Protein AF-A0A959UNC7-F1 (afdb_monomer_lite)

pLDDT: mean 89.74, std 6.05, range [60.59, 97.81]

Foldseek 3Di:
DDPVVVVVVLVVCCVPPVPVSVVVVVVVVVVVVVLCCCCVPPVCNVDDDDDDLCVLQVNDDFDQDDDDPDPPADDPVRLSSLQSNLLPPPRAEEEAEEPNVCSSVVRNVVSHNYYYYDYDQLVRCVVVVHDVVRSVVD

Radius of gyration: 22.29 Å; chains: 1; bounding box: 36×39×62 Å

Secondary structure (DSSP, 8-state):
--HHHHHHHHHHHHHH-HHHHHHHHHHHHHHHHHHHHHHHHH--TT-S----TGGGTTT-----------TTS--HHHHHHHHHHHTSTT--EEEEES--TTHHHHHHGGGSSEEEEE---HHHHHHTT--HHHHHH-

Structure (mmCIF, N/CA/C/O backbone):
data_AF-A0A959UNC7-F1
#
_entry.id   AF-A0A959UNC7-F1
#
loop_
_atom_site.group_PDB
_atom_site.id
_atom_site.type_symbol
_atom_site.label_atom_id
_atom_site.label_alt_id
_atom_site.label_comp_id
_atom_site.label_asym_id
_atom_site.label_entity_id
_atom_site.label_seq_id
_atom_site.pdbx_PDB_ins_code
_atom_site.Cartn_x
_atom_site.Cartn_y
_atom_site.Cartn_z
_atom_site.occupancy
_atom_site.B_iso_or_equiv
_atom_site.auth_seq_id
_atom_site.auth_comp_id
_atom_site.auth_asym_id
_atom_site.auth_atom_id
_atom_site.pdbx_PDB_model_num
ATOM 1 N N . MET A 1 1 ? -0.016 -7.126 -35.712 1.00 60.59 1 MET A N 1
ATOM 2 C CA . MET A 1 1 ? 0.604 -5.955 -36.385 1.00 60.59 1 MET A CA 1
ATOM 3 C C . MET A 1 1 ? 1.581 -6.445 -37.446 1.00 60.59 1 MET A C 1
ATOM 5 O O . MET A 1 1 ? 2.277 -7.418 -37.190 1.00 60.59 1 MET A O 1
ATOM 9 N N . SER A 1 2 ? 1.646 -5.810 -38.620 1.00 89.44 2 SER A N 1
ATOM 10 C CA . SER A 1 2 ? 2.656 -6.151 -39.637 1.00 89.44 2 SER A CA 1
ATOM 11 C C . SER A 1 2 ? 4.057 -5.761 -39.149 1.00 89.44 2 SER A C 1
ATOM 13 O O . SER A 1 2 ? 4.249 -4.630 -38.697 1.00 89.44 2 SER A O 1
ATOM 15 N N . ARG A 1 3 ? 5.036 -6.673 -39.269 1.00 88.06 3 ARG A N 1
ATOM 16 C CA . ARG A 1 3 ? 6.454 -6.432 -38.926 1.00 88.06 3 ARG A CA 1
ATOM 17 C C . ARG A 1 3 ? 7.019 -5.186 -39.618 1.00 88.06 3 ARG A C 1
ATOM 19 O O . ARG A 1 3 ? 7.799 -4.454 -39.020 1.00 88.06 3 ARG A O 1
ATOM 26 N N . VAL A 1 4 ? 6.555 -4.904 -40.836 1.00 90.44 4 VAL A N 1
ATOM 27 C CA . VAL A 1 4 ? 6.941 -3.717 -41.613 1.00 90.44 4 VAL A CA 1
ATOM 28 C C . VAL A 1 4 ? 6.456 -2.431 -40.941 1.00 90.44 4 VAL A C 1
ATOM 30 O O . VAL A 1 4 ? 7.214 -1.473 -40.824 1.00 90.44 4 VAL A O 1
ATOM 33 N N . ARG A 1 5 ? 5.215 -2.409 -40.439 1.00 90.81 5 ARG A N 1
ATOM 34 C CA . ARG A 1 5 ? 4.665 -1.232 -39.748 1.00 90.81 5 ARG A CA 1
ATOM 35 C C . ARG A 1 5 ? 5.410 -0.960 -38.439 1.00 90.81 5 ARG A C 1
ATOM 37 O O . ARG A 1 5 ? 5.790 0.177 -38.198 1.00 90.81 5 ARG A O 1
ATOM 44 N N . ALA A 1 6 ? 5.701 -2.003 -37.661 1.00 87.50 6 ALA A N 1
ATOM 45 C CA . ALA A 1 6 ? 6.480 -1.873 -36.429 1.00 87.50 6 ALA A CA 1
ATOM 46 C C . ALA A 1 6 ? 7.897 -1.324 -36.685 1.00 87.50 6 ALA A C 1
ATOM 48 O O . ALA A 1 6 ? 8.354 -0.451 -35.952 1.00 87.50 6 ALA A O 1
ATOM 49 N N . ALA A 1 7 ? 8.569 -1.779 -37.748 1.00 89.56 7 ALA A N 1
ATOM 50 C CA . ALA A 1 7 ? 9.884 -1.266 -38.133 1.00 89.56 7 ALA A CA 1
ATOM 51 C C . ALA A 1 7 ? 9.838 0.220 -38.533 1.00 89.56 7 ALA A C 1
ATOM 53 O O . ALA A 1 7 ? 10.691 1.000 -38.110 1.00 89.56 7 ALA A O 1
ATOM 54 N N . ILE A 1 8 ? 8.817 0.629 -39.297 1.00 91.81 8 ILE A N 1
ATOM 55 C CA . ILE A 1 8 ? 8.597 2.037 -39.666 1.00 91.81 8 ILE A CA 1
ATOM 56 C C . ILE A 1 8 ? 8.350 2.895 -38.419 1.00 91.81 8 ILE A C 1
ATOM 58 O O . ILE A 1 8 ? 8.929 3.975 -38.292 1.00 91.81 8 ILE A O 1
ATOM 62 N N . ASP A 1 9 ? 7.519 2.428 -37.489 1.00 89.06 9 ASP A N 1
ATOM 63 C CA . ASP A 1 9 ? 7.205 3.162 -36.260 1.00 89.06 9 ASP A CA 1
ATOM 64 C C . ASP A 1 9 ? 8.430 3.284 -35.338 1.00 89.06 9 ASP A C 1
ATOM 66 O O . ASP A 1 9 ? 8.677 4.356 -34.783 1.00 89.06 9 ASP A O 1
ATOM 70 N N . LEU A 1 10 ? 9.260 2.239 -35.247 1.00 88.12 10 LEU A N 1
ATOM 71 C CA . LEU A 1 10 ? 10.523 2.266 -34.504 1.00 88.12 10 LEU A CA 1
ATOM 72 C C . LEU A 1 10 ? 11.526 3.255 -35.118 1.00 88.12 10 LEU A C 1
ATOM 74 O O . LEU A 1 10 ? 12.128 4.049 -34.396 1.00 88.12 10 LEU A O 1
ATOM 78 N N . ALA A 1 11 ? 11.667 3.259 -36.449 1.00 89.81 11 ALA A N 1
ATOM 79 C CA . ALA A 1 11 ? 12.528 4.205 -37.159 1.00 89.81 11 ALA A CA 1
ATOM 80 C C . ALA A 1 11 ? 12.062 5.655 -36.950 1.00 89.81 11 ALA A C 1
ATOM 82 O O . ALA A 1 11 ? 12.866 6.542 -36.660 1.00 89.81 11 ALA A O 1
ATOM 83 N N . ARG A 1 12 ? 10.745 5.898 -37.011 1.00 91.06 12 ARG A N 1
ATOM 84 C CA . ARG A 1 12 ? 10.147 7.207 -36.702 1.00 91.06 12 ARG A CA 1
ATOM 85 C C . ARG A 1 12 ? 10.411 7.631 -35.260 1.00 91.06 12 ARG A C 1
ATOM 87 O O . ARG A 1 12 ? 10.707 8.803 -35.027 1.00 91.06 12 ARG A O 1
ATOM 94 N N . LEU A 1 13 ? 10.318 6.708 -34.302 1.00 88.75 13 LEU A N 1
ATOM 95 C CA . LEU A 1 13 ? 10.605 6.981 -32.894 1.00 88.75 13 LEU A CA 1
ATOM 96 C C . LEU A 1 13 ? 12.085 7.319 -32.675 1.00 88.75 13 LEU A C 1
ATOM 98 O O . LEU A 1 13 ? 12.385 8.270 -31.958 1.00 88.75 13 LEU A O 1
ATOM 102 N N . GLY A 1 14 ? 12.993 6.594 -33.331 1.00 90.00 14 GLY A N 1
ATOM 103 C CA . GLY A 1 14 ? 14.431 6.863 -33.285 1.00 90.00 14 GLY A CA 1
ATOM 104 C C . GLY A 1 14 ? 14.796 8.238 -33.840 1.00 90.00 14 GLY A C 1
ATOM 105 O O . GLY A 1 14 ? 15.573 8.954 -33.217 1.00 90.00 14 GLY A O 1
ATOM 106 N N . LEU A 1 15 ? 14.177 8.644 -34.954 1.00 92.75 15 LEU A N 1
ATOM 107 C CA . LEU A 1 15 ? 14.400 9.960 -35.563 1.00 92.75 15 LEU A CA 1
ATOM 108 C C . LEU A 1 15 ? 13.796 11.109 -34.742 1.00 92.75 15 LEU A C 1
ATOM 110 O O . LEU A 1 15 ? 14.398 12.173 -34.638 1.00 92.75 15 LEU A O 1
ATOM 114 N N . ARG A 1 16 ? 12.604 10.921 -34.159 1.00 92.81 16 ARG A N 1
ATOM 115 C CA . ARG A 1 16 ? 11.908 11.979 -33.400 1.00 92.81 16 ARG A CA 1
ATOM 116 C C . ARG A 1 16 ? 12.358 12.096 -31.949 1.00 92.81 16 ARG A C 1
ATOM 118 O O . ARG A 1 16 ? 12.214 13.155 -31.344 1.00 92.81 16 ARG A O 1
ATOM 125 N N . SER A 1 17 ? 12.788 11.002 -31.330 1.00 92.00 17 SER A N 1
ATOM 126 C CA . SER A 1 17 ? 13.071 10.941 -29.892 1.00 92.00 17 SER A CA 1
ATOM 127 C C . SER A 1 17 ? 14.096 9.843 -29.572 1.00 92.00 17 SER A C 1
ATOM 129 O O . SER A 1 17 ? 13.764 8.874 -28.879 1.00 92.00 17 SER A O 1
ATOM 131 N N . PRO A 1 18 ? 15.359 9.994 -30.014 1.00 89.62 18 PRO A N 1
ATOM 132 C CA . PRO A 1 18 ? 16.392 8.966 -29.860 1.00 89.62 18 PRO A CA 1
ATOM 133 C C . PRO A 1 18 ? 16.631 8.577 -28.395 1.00 89.62 18 PRO A C 1
ATOM 135 O O . PRO A 1 18 ? 16.788 7.398 -28.093 1.00 89.62 18 PRO A O 1
ATOM 138 N N . GLY A 1 19 ? 16.550 9.528 -27.457 1.00 90.50 19 GLY A N 1
ATOM 139 C CA . GLY A 1 19 ? 16.682 9.240 -26.023 1.00 90.50 19 GLY A CA 1
ATOM 140 C C . GLY A 1 19 ? 15.585 8.320 -25.468 1.00 90.50 19 GLY A C 1
ATOM 141 O O . GLY A 1 19 ? 15.864 7.483 -24.613 1.00 90.50 19 GLY A O 1
ATOM 142 N N . ARG A 1 20 ? 14.346 8.411 -25.978 1.0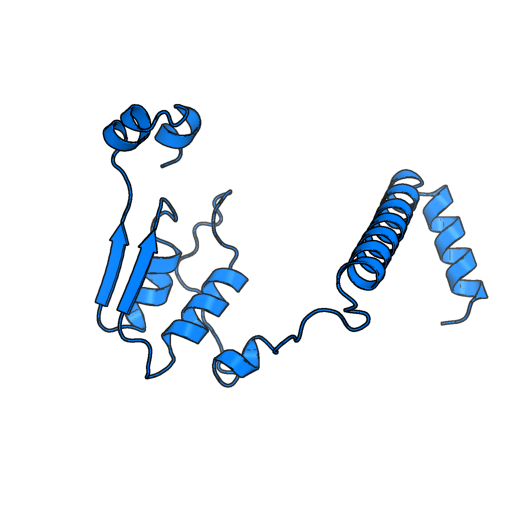0 88.50 20 ARG A N 1
ATOM 143 C CA . ARG A 1 20 ? 13.253 7.504 -25.573 1.00 88.50 20 ARG A CA 1
ATOM 144 C C . ARG A 1 20 ? 13.465 6.103 -26.131 1.00 88.50 20 ARG A C 1
ATOM 146 O O . ARG A 1 20 ? 13.228 5.135 -25.416 1.00 88.50 20 ARG A O 1
ATOM 153 N N . LEU A 1 21 ? 13.938 6.006 -27.376 1.00 89.69 21 LEU A N 1
ATOM 154 C CA . LEU A 1 21 ? 14.292 4.728 -27.989 1.00 89.69 21 LEU A CA 1
ATOM 155 C C . LEU A 1 21 ? 15.429 4.051 -27.214 1.00 89.69 21 LEU A C 1
ATOM 157 O O . LEU A 1 21 ? 15.281 2.902 -26.812 1.00 89.69 21 LEU A O 1
ATOM 161 N N . LEU A 1 22 ? 16.519 4.773 -26.938 1.00 91.25 22 LEU A N 1
ATOM 162 C CA . LEU A 1 22 ? 17.653 4.260 -26.165 1.00 91.25 22 LEU A CA 1
ATOM 163 C C . LEU A 1 22 ? 17.238 3.829 -24.757 1.00 91.25 22 LEU A C 1
ATOM 165 O O . LEU A 1 22 ? 17.590 2.733 -24.333 1.00 91.25 22 LEU A O 1
ATOM 169 N N . LYS A 1 23 ? 16.438 4.641 -24.054 1.00 89.50 23 LYS A N 1
ATOM 170 C CA . LYS A 1 23 ? 15.897 4.278 -22.737 1.00 89.50 23 LYS A CA 1
ATOM 171 C C . LYS A 1 23 ? 15.045 3.006 -22.808 1.00 89.50 23 LYS A C 1
ATOM 173 O O . LYS A 1 23 ? 15.183 2.136 -21.956 1.00 89.50 23 LYS A O 1
ATOM 178 N N . GLY A 1 24 ? 14.193 2.877 -23.826 1.00 88.31 24 GLY A N 1
ATOM 179 C CA . GLY A 1 24 ? 13.391 1.673 -24.051 1.00 88.31 24 GLY A CA 1
ATOM 180 C C . GLY A 1 24 ? 14.252 0.432 -24.297 1.00 88.31 24 GLY A C 1
ATOM 181 O O . GLY A 1 24 ? 14.047 -0.589 -23.649 1.00 88.31 24 GLY A O 1
ATOM 182 N N . LEU A 1 25 ? 15.258 0.539 -25.169 1.00 89.88 25 LEU A N 1
ATOM 183 C CA . LEU A 1 25 ? 16.207 -0.543 -25.447 1.00 89.88 25 LEU A CA 1
ATOM 184 C C . LEU A 1 25 ? 17.010 -0.937 -24.200 1.00 89.88 25 LEU A C 1
ATOM 186 O O . LEU A 1 25 ? 17.172 -2.124 -23.941 1.00 89.88 25 LEU A O 1
ATOM 190 N N . TYR A 1 26 ? 17.452 0.040 -23.406 1.00 92.06 26 TYR A N 1
ATOM 191 C CA . TYR A 1 26 ? 18.141 -0.194 -22.138 1.00 92.06 26 TYR A CA 1
ATOM 192 C C . TYR A 1 26 ? 17.256 -0.932 -21.126 1.00 92.06 26 TYR A C 1
ATOM 194 O O . TYR A 1 26 ? 17.709 -1.867 -20.469 1.00 92.06 26 TYR A O 1
ATOM 202 N N . HIS A 1 27 ? 15.982 -0.551 -20.997 1.00 90.50 27 HIS A N 1
ATOM 203 C CA . HIS A 1 27 ? 15.054 -1.275 -20.128 1.00 90.50 27 HIS A CA 1
ATOM 204 C C . HIS A 1 27 ? 14.854 -2.716 -20.598 1.00 90.50 27 HIS A C 1
ATOM 206 O O . HIS A 1 27 ? 14.888 -3.622 -19.771 1.00 90.50 27 HIS A O 1
ATOM 212 N N . LEU A 1 28 ? 14.709 -2.939 -21.908 1.00 90.69 28 LEU A N 1
ATOM 213 C CA . LEU A 1 28 ? 14.572 -4.285 -22.466 1.00 90.69 28 LEU A CA 1
ATOM 214 C C . LEU A 1 28 ? 15.817 -5.140 -22.199 1.00 90.69 28 LEU A C 1
ATOM 216 O O . LEU A 1 28 ? 15.685 -6.254 -21.700 1.00 90.69 28 LEU A O 1
ATOM 220 N N . SER A 1 29 ? 17.020 -4.619 -22.463 1.00 92.50 29 SER A N 1
ATOM 221 C CA . SER A 1 29 ? 18.261 -5.360 -22.203 1.00 92.50 29 SER A CA 1
ATOM 222 C C . SER A 1 29 ? 18.465 -5.641 -20.715 1.00 92.50 29 SER A C 1
ATOM 224 O O . SER A 1 29 ? 18.924 -6.723 -20.350 1.00 92.50 29 SER A O 1
ATOM 226 N N . THR A 1 30 ? 18.086 -4.700 -19.848 1.00 93.00 30 THR A N 1
ATOM 227 C CA . THR A 1 30 ? 18.138 -4.882 -18.394 1.00 93.00 30 THR A CA 1
ATOM 228 C C . THR A 1 30 ? 17.179 -5.986 -17.949 1.00 93.00 30 THR A C 1
ATOM 230 O O . THR A 1 30 ? 17.591 -6.871 -17.206 1.00 93.00 30 THR A O 1
ATOM 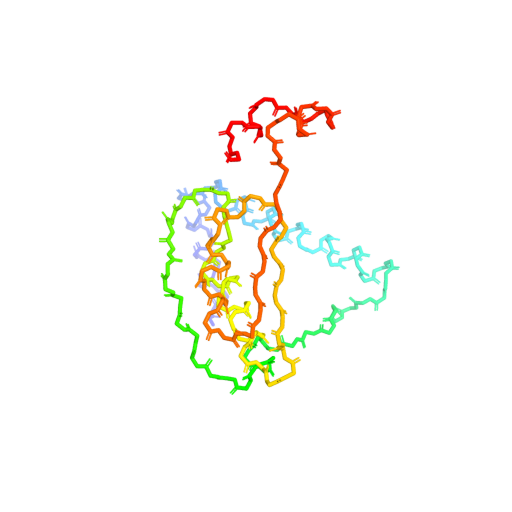233 N N . ILE A 1 31 ? 15.930 -5.985 -18.434 1.00 90.62 31 ILE A N 1
ATOM 234 C CA . ILE A 1 31 ? 14.934 -7.022 -18.115 1.00 90.62 31 ILE A CA 1
ATOM 235 C C . ILE A 1 31 ? 15.430 -8.401 -18.557 1.00 90.62 31 ILE A C 1
ATOM 237 O O . ILE A 1 31 ? 15.378 -9.338 -17.764 1.00 90.62 31 ILE A O 1
ATOM 241 N N . GLU A 1 32 ? 15.961 -8.523 -19.775 1.00 91.94 32 GLU A N 1
ATOM 242 C CA . GLU A 1 32 ? 16.540 -9.780 -20.266 1.00 91.94 32 GLU A CA 1
ATOM 243 C C . GLU A 1 32 ? 17.738 -10.234 -19.425 1.00 91.94 32 GLU A C 1
ATOM 245 O O . GLU A 1 32 ? 17.856 -11.414 -19.099 1.00 91.94 32 GLU A O 1
ATOM 250 N N . SER A 1 33 ? 18.598 -9.306 -19.001 1.00 92.94 33 SER A N 1
ATOM 251 C CA . SER A 1 33 ? 19.749 -9.632 -18.148 1.00 92.94 33 SER A CA 1
ATOM 252 C C . SER A 1 33 ? 19.305 -10.110 -16.763 1.00 92.94 33 SER A C 1
ATOM 254 O O . SER A 1 33 ? 19.811 -11.114 -16.262 1.00 92.94 33 SER A O 1
ATOM 256 N N . CYS A 1 34 ? 18.319 -9.438 -16.159 1.00 91.00 34 CYS A N 1
ATOM 257 C CA . CYS A 1 34 ? 17.711 -9.862 -14.899 1.00 91.00 34 CYS A CA 1
ATOM 258 C C . CYS A 1 34 ? 17.035 -11.227 -15.040 1.00 91.00 34 CYS A C 1
ATOM 260 O O . CYS A 1 34 ? 17.239 -12.092 -14.192 1.00 91.00 34 CYS A O 1
ATOM 262 N N . ARG A 1 35 ? 16.277 -11.447 -16.122 1.00 91.50 35 ARG A N 1
ATOM 263 C CA . ARG A 1 35 ? 15.660 -12.742 -16.428 1.00 91.50 35 ARG A CA 1
ATOM 264 C C . ARG A 1 35 ? 16.732 -13.820 -16.511 1.00 91.50 35 ARG A C 1
ATOM 266 O O . ARG A 1 35 ? 16.634 -14.812 -15.801 1.00 91.50 35 ARG A O 1
ATOM 273 N N . HIS A 1 36 ? 17.773 -13.615 -17.316 1.00 93.88 36 HIS A N 1
ATOM 274 C CA . HIS A 1 36 ? 18.870 -14.567 -17.454 1.00 93.88 36 HIS A CA 1
ATOM 275 C C . HIS A 1 36 ? 19.524 -14.885 -16.103 1.00 93.88 36 HIS A C 1
ATOM 277 O O . HIS A 1 36 ? 19.704 -16.054 -15.778 1.00 93.88 36 HIS A O 1
ATOM 283 N N . HIS A 1 37 ? 19.808 -13.871 -15.283 1.00 94.06 37 HIS A N 1
ATOM 284 C CA . HIS A 1 37 ? 20.340 -14.069 -13.935 1.00 94.06 37 HIS A CA 1
ATOM 285 C C . HIS A 1 37 ? 19.403 -14.927 -13.068 1.00 94.06 37 HIS A C 1
ATOM 287 O O . HIS A 1 37 ? 19.846 -15.897 -12.455 1.00 94.06 37 HIS A O 1
ATOM 293 N N . VAL A 1 38 ? 18.102 -14.621 -13.055 1.00 93.19 38 VAL A N 1
ATOM 294 C CA . VAL A 1 38 ? 17.116 -15.372 -12.266 1.00 93.19 38 VAL A CA 1
ATOM 295 C C . VAL A 1 38 ? 17.019 -16.830 -12.724 1.00 93.19 38 VAL A C 1
ATOM 297 O O . VAL A 1 38 ? 17.050 -17.741 -11.898 1.00 93.19 38 VAL A O 1
ATOM 300 N N . VAL A 1 39 ? 16.958 -17.073 -14.034 1.00 94.56 39 VAL A N 1
ATOM 301 C CA . VAL A 1 39 ? 16.885 -18.435 -14.581 1.00 94.56 39 VAL A CA 1
ATOM 302 C C . VAL A 1 39 ? 18.159 -19.220 -14.278 1.00 94.56 39 VAL A C 1
ATOM 304 O O . VAL A 1 39 ? 18.076 -20.347 -13.798 1.00 94.56 39 VAL A O 1
ATOM 307 N N . THR A 1 40 ? 19.329 -18.630 -14.514 1.00 95.69 40 THR A N 1
ATOM 308 C CA . THR A 1 40 ? 20.618 -19.312 -14.353 1.00 95.69 40 THR A CA 1
ATOM 309 C C . THR A 1 40 ? 20.932 -19.622 -12.890 1.00 95.69 40 THR A C 1
ATOM 311 O O . THR A 1 40 ? 21.436 -20.702 -12.595 1.00 95.69 40 THR A O 1
ATOM 314 N N . HIS A 1 41 ? 20.633 -18.706 -11.964 1.00 95.38 41 HIS A N 1
ATOM 315 C CA . HIS A 1 41 ? 21.003 -18.873 -10.554 1.00 95.38 41 HIS A CA 1
ATOM 316 C C . HIS A 1 41 ? 19.908 -19.500 -9.688 1.00 95.38 41 HIS A C 1
ATOM 318 O O . HIS A 1 41 ? 20.229 -20.127 -8.682 1.00 95.38 41 HIS A O 1
ATOM 324 N N . PHE A 1 42 ? 18.635 -19.351 -10.062 1.00 93.12 42 PHE A N 1
ATOM 325 C CA . PHE A 1 42 ? 17.504 -19.803 -9.245 1.00 93.12 42 PHE A CA 1
ATOM 326 C C . PHE A 1 42 ? 16.597 -20.811 -9.964 1.00 93.12 42 PHE A C 1
ATOM 328 O O . PHE A 1 42 ? 15.624 -21.272 -9.374 1.00 93.12 42 PHE A O 1
ATOM 335 N N . GLY A 1 43 ? 16.872 -21.154 -11.229 1.00 92.75 43 GLY A N 1
ATOM 336 C CA . GLY A 1 43 ? 16.086 -22.133 -11.993 1.00 92.75 43 GLY A CA 1
ATOM 337 C C . GLY A 1 43 ? 14.643 -21.700 -12.280 1.00 92.75 43 GLY A C 1
ATOM 338 O O . GLY A 1 43 ? 13.820 -22.516 -12.687 1.00 92.75 43 GLY A O 1
ATOM 339 N N . SER A 1 44 ? 14.310 -20.425 -12.065 1.00 90.44 44 SER A N 1
ATOM 340 C CA . SER A 1 44 ? 12.941 -19.905 -12.137 1.00 90.44 44 SER A CA 1
ATOM 341 C C . SER A 1 44 ? 12.668 -19.277 -13.511 1.00 90.44 44 SER A C 1
ATOM 343 O O . SER A 1 44 ? 12.662 -18.059 -13.675 1.00 90.44 44 SER A O 1
ATOM 345 N N . ALA A 1 45 ? 12.476 -20.124 -14.528 1.00 89.56 45 ALA A N 1
ATOM 346 C CA . ALA A 1 45 ? 12.215 -19.695 -15.912 1.00 89.56 45 ALA A CA 1
ATOM 347 C C . ALA A 1 45 ? 10.853 -19.009 -16.105 1.00 89.56 45 ALA A C 1
ATOM 349 O O . ALA A 1 45 ? 10.738 -18.074 -16.902 1.00 89.56 45 ALA A O 1
ATOM 350 N N . GLU A 1 46 ? 9.857 -19.450 -15.339 1.00 89.31 46 GLU A N 1
ATOM 351 C CA . GLU A 1 46 ? 8.484 -18.932 -15.368 1.00 89.31 46 GLU A CA 1
ATOM 352 C C . GLU A 1 46 ? 8.249 -17.820 -14.330 1.00 89.31 46 GLU A C 1
ATOM 354 O O . GLU A 1 46 ? 7.138 -17.317 -14.182 1.00 89.31 46 GLU A O 1
ATOM 359 N N . GLY A 1 47 ? 9.302 -17.407 -13.615 1.00 86.06 47 GLY A N 1
ATOM 360 C CA . GLY A 1 47 ? 9.213 -16.441 -12.526 1.00 86.06 47 GLY A CA 1
ATOM 361 C C . GLY A 1 47 ? 8.617 -17.024 -11.241 1.00 86.06 47 GLY A C 1
ATOM 362 O O . GLY A 1 47 ? 8.473 -18.237 -11.070 1.00 86.06 47 GLY A O 1
ATOM 363 N N . LEU A 1 48 ? 8.316 -16.132 -10.297 1.00 87.25 48 LEU A N 1
ATOM 364 C CA . LEU A 1 48 ? 7.664 -16.498 -9.042 1.00 87.25 48 LEU A CA 1
ATOM 365 C C . LEU A 1 48 ? 6.170 -16.755 -9.276 1.00 87.25 48 LEU A C 1
ATOM 367 O O . LEU A 1 48 ? 5.578 -16.076 -10.117 1.00 87.25 48 LEU A O 1
ATOM 371 N N . PRO A 1 49 ? 5.540 -17.663 -8.509 1.00 89.25 49 PRO A N 1
ATOM 372 C CA . PRO A 1 49 ? 4.090 -17.793 -8.495 1.00 89.25 49 PRO A CA 1
ATOM 373 C C . PRO A 1 49 ? 3.435 -16.438 -8.216 1.00 89.25 49 PRO A C 1
ATOM 375 O O . PRO A 1 49 ? 3.809 -15.742 -7.271 1.00 89.25 49 PRO A O 1
ATOM 378 N N . GLN A 1 50 ? 2.466 -16.067 -9.047 1.00 90.44 50 GLN A N 1
ATOM 379 C CA . GLN A 1 50 ? 1.702 -14.832 -8.907 1.00 90.44 50 GLN A CA 1
ATOM 380 C C . GLN A 1 50 ? 0.246 -15.168 -8.599 1.00 90.44 50 GLN A C 1
ATOM 382 O O . GLN A 1 50 ? -0.253 -16.225 -8.983 1.00 90.44 50 GLN A O 1
ATOM 387 N N . VAL A 1 51 ? -0.424 -14.255 -7.909 1.00 91.38 51 VAL A N 1
ATOM 388 C CA . VAL A 1 51 ? -1.858 -14.311 -7.625 1.00 91.38 51 VAL A CA 1
ATOM 389 C C . VAL A 1 51 ? -2.473 -12.994 -8.072 1.00 91.38 51 VAL A C 1
ATOM 391 O O . VAL A 1 51 ? -1.833 -11.946 -7.939 1.00 91.38 51 VAL A O 1
ATOM 394 N N . ASP A 1 52 ? -3.683 -13.042 -8.626 1.00 89.06 52 ASP A N 1
ATOM 395 C CA . ASP A 1 52 ? -4.415 -11.818 -8.933 1.00 89.06 52 ASP A CA 1
ATOM 396 C C . ASP A 1 52 ? -4.741 -11.093 -7.620 1.00 89.06 52 ASP A C 1
ATOM 398 O O . ASP A 1 52 ? -5.133 -11.715 -6.629 1.00 89.06 52 ASP A O 1
ATOM 402 N N . LEU A 1 53 ? -4.569 -9.770 -7.588 1.00 85.62 53 LEU A N 1
ATOM 403 C CA . LEU A 1 53 ? -4.917 -8.985 -6.405 1.00 85.62 53 LEU A CA 1
ATOM 404 C C . LEU A 1 53 ? -6.384 -9.199 -6.015 1.00 85.62 53 LEU A C 1
ATOM 406 O O . LEU A 1 53 ? -6.683 -9.337 -4.834 1.00 85.62 53 LEU A O 1
ATOM 410 N N . LEU A 1 54 ? -7.291 -9.260 -6.988 1.00 88.25 54 LEU A N 1
ATOM 411 C CA . LEU A 1 54 ? -8.721 -9.417 -6.746 1.00 88.25 54 LEU A CA 1
ATOM 412 C C . LEU A 1 54 ? -9.047 -10.765 -6.094 1.00 88.25 54 LEU A C 1
ATOM 414 O O . LEU A 1 54 ? -9.968 -10.838 -5.277 1.00 88.25 54 LEU A O 1
ATOM 418 N N . ASP A 1 55 ? -8.252 -11.800 -6.360 1.00 90.31 55 ASP A N 1
ATOM 419 C CA . ASP A 1 55 ? -8.416 -13.114 -5.736 1.00 90.31 55 ASP A CA 1
ATOM 420 C C . ASP A 1 55 ? -8.077 -13.091 -4.235 1.00 90.31 55 ASP A C 1
ATOM 422 O O . ASP A 1 55 ? -8.567 -13.928 -3.476 1.00 90.31 55 ASP A O 1
ATOM 426 N N . LEU A 1 56 ? -7.297 -12.107 -3.759 1.00 87.81 56 LEU A N 1
ATOM 427 C CA . LEU A 1 56 ? -6.912 -12.000 -2.345 1.00 87.81 56 LEU A CA 1
ATOM 428 C C . LEU A 1 56 ? -8.085 -11.651 -1.416 1.00 87.81 56 LEU A C 1
ATOM 430 O O . LEU A 1 56 ? -8.029 -11.966 -0.222 1.00 87.81 56 LEU A O 1
ATOM 434 N N . TRP A 1 57 ? -9.123 -10.988 -1.937 1.00 88.75 57 TRP A N 1
ATOM 435 C CA . TRP A 1 57 ? -10.291 -10.540 -1.165 1.00 88.75 57 TRP A CA 1
ATOM 436 C C . TRP A 1 57 ? -11.638 -10.782 -1.863 1.00 88.75 57 TRP A C 1
ATOM 438 O O . TRP A 1 57 ? -12.660 -10.236 -1.445 1.00 88.75 57 TRP A O 1
ATOM 448 N N . GLY A 1 58 ? -11.663 -11.606 -2.913 1.00 85.12 58 GLY A N 1
ATOM 449 C CA . GLY A 1 58 ? -12.895 -12.018 -3.592 1.00 85.12 58 GLY A CA 1
ATOM 450 C C . GLY A 1 58 ? -13.499 -10.962 -4.523 1.00 85.12 58 GLY A C 1
ATOM 451 O O . GLY A 1 58 ? -14.715 -10.919 -4.686 1.00 85.12 58 GLY A O 1
ATOM 452 N N . GLY A 1 59 ? -12.677 -10.090 -5.111 1.00 83.00 59 GLY A N 1
ATOM 453 C CA . GLY A 1 59 ? -13.076 -9.193 -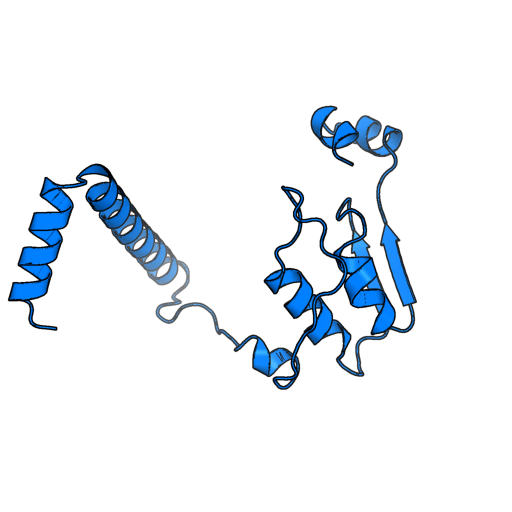6.202 1.00 83.00 59 GLY A CA 1
ATOM 454 C C . GLY A 1 59 ? -13.978 -8.015 -5.822 1.00 83.00 59 GLY A C 1
ATOM 455 O O . GLY A 1 59 ? -14.445 -7.302 -6.707 1.00 83.00 59 GLY A O 1
ATOM 456 N N . GLY A 1 60 ? -14.220 -7.777 -4.531 1.00 84.62 60 GLY A N 1
ATOM 457 C CA . GLY A 1 60 ? -15.002 -6.628 -4.067 1.00 84.62 60 GLY A CA 1
ATOM 458 C C . GLY A 1 60 ? -14.326 -5.283 -4.365 1.00 84.62 60 GLY A C 1
ATOM 459 O O . GLY A 1 60 ? -13.102 -5.154 -4.254 1.00 84.62 60 GLY A O 1
ATOM 460 N N . GLU A 1 61 ? -15.130 -4.271 -4.703 1.00 88.88 61 GLU A N 1
ATOM 461 C CA . GLU A 1 61 ? -14.664 -2.896 -4.915 1.00 88.88 61 GLU A CA 1
ATOM 462 C C . GLU A 1 61 ? -14.032 -2.323 -3.636 1.00 88.88 61 GLU A C 1
ATOM 464 O O . GLU A 1 61 ? -14.596 -2.417 -2.543 1.00 88.88 61 GLU A O 1
ATOM 469 N N . GLN A 1 62 ? -12.865 -1.689 -3.777 1.00 91.31 62 GLN A N 1
ATOM 470 C CA . GLN A 1 62 ? -12.172 -1.015 -2.682 1.00 91.31 62 GLN A CA 1
ATOM 471 C C . GLN A 1 62 ? -12.255 0.498 -2.848 1.00 91.31 62 GLN A C 1
ATOM 473 O O . GLN A 1 62 ? -11.628 1.082 -3.729 1.00 91.31 62 GLN A O 1
ATOM 478 N N . ARG A 1 63 ? -13.003 1.150 -1.954 1.00 92.31 63 ARG A N 1
ATOM 479 C CA . ARG A 1 63 ? -13.112 2.611 -1.925 1.00 92.31 63 ARG A CA 1
ATOM 480 C C . ARG A 1 63 ? -12.036 3.227 -1.037 1.00 92.31 63 ARG A C 1
ATOM 482 O O . ARG A 1 63 ? -12.152 3.187 0.184 1.00 92.31 63 ARG A O 1
ATOM 489 N N . VAL A 1 64 ? -11.022 3.827 -1.653 1.00 93.19 64 VAL A N 1
ATOM 490 C CA . VAL A 1 64 ? -10.034 4.665 -0.956 1.00 93.19 64 VAL A CA 1
ATOM 491 C C . VAL A 1 64 ? -10.694 5.995 -0.590 1.00 93.19 64 VAL A C 1
ATOM 493 O O . VAL A 1 64 ? -11.254 6.672 -1.451 1.00 93.19 64 VAL A O 1
ATOM 496 N N . GLY A 1 65 ? -10.694 6.325 0.699 1.00 87.81 65 GLY A N 1
ATOM 497 C CA . GLY A 1 65 ? -11.260 7.557 1.238 1.00 87.81 65 GLY A CA 1
ATOM 498 C C . GLY A 1 65 ? -10.194 8.639 1.363 1.00 87.81 65 GLY A C 1
ATOM 499 O O . GLY A 1 65 ? -9.803 9.254 0.375 1.00 87.81 65 GLY A O 1
ATOM 500 N N . SER A 1 66 ? -9.739 8.875 2.594 1.00 85.94 66 SER A N 1
ATOM 501 C CA . SER A 1 66 ? -8.732 9.889 2.914 1.00 85.94 66 SER A CA 1
ATOM 502 C C . SER A 1 66 ? -7.422 9.617 2.175 1.00 85.94 66 SER A C 1
ATOM 504 O O . SER A 1 66 ? -6.786 8.590 2.401 1.00 85.94 66 SER A O 1
ATOM 506 N N . TYR A 1 67 ? -7.022 10.538 1.302 1.00 89.88 67 TYR A N 1
ATOM 507 C CA . TYR A 1 67 ? -5.765 10.473 0.564 1.00 89.88 67 TYR A CA 1
ATOM 508 C C . TYR A 1 67 ? -5.233 11.895 0.357 1.00 89.88 67 TYR A C 1
ATOM 510 O O . TYR A 1 67 ? -5.923 12.747 -0.202 1.00 89.88 67 TYR A O 1
ATOM 518 N N . SER A 1 68 ? -4.033 12.167 0.859 1.00 84.62 68 SER A N 1
ATOM 519 C CA . SER A 1 68 ? -3.415 13.497 0.927 1.00 84.62 68 SER A CA 1
ATOM 520 C C . SER A 1 68 ? -2.675 13.895 -0.347 1.00 84.62 68 SER A C 1
ATOM 522 O O . SER A 1 68 ? -2.369 15.072 -0.519 1.00 84.62 68 SER A O 1
ATOM 524 N N . PHE A 1 69 ? -2.391 12.939 -1.242 1.00 84.44 69 PHE A N 1
ATOM 525 C CA . PHE A 1 69 ? -1.577 13.142 -2.450 1.00 84.44 69 PHE A CA 1
ATOM 526 C C . PHE A 1 69 ? -0.180 13.725 -2.174 1.00 84.44 69 PHE A C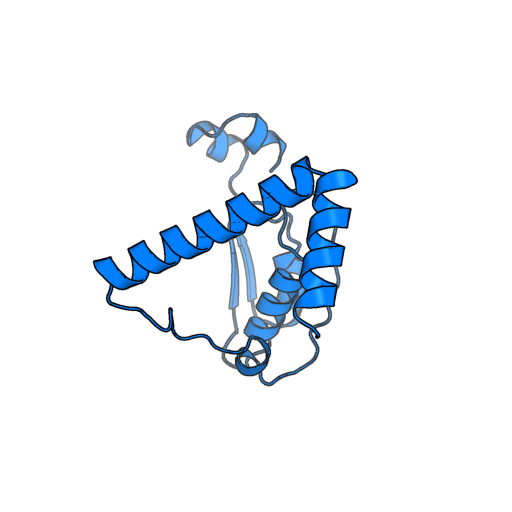 1
ATOM 528 O O . PHE A 1 69 ? 0.446 14.278 -3.077 1.00 84.44 69 PHE A O 1
ATOM 535 N N . LEU A 1 70 ? 0.314 13.603 -0.941 1.00 81.25 70 LEU A N 1
ATOM 536 C CA . LEU A 1 70 ? 1.663 14.016 -0.590 1.00 81.25 70 LEU A CA 1
ATOM 537 C C . LEU A 1 70 ? 2.685 13.010 -1.116 1.00 81.25 70 LEU A C 1
ATOM 539 O O . LEU A 1 70 ? 2.437 11.807 -1.189 1.00 81.25 70 LEU A O 1
ATOM 543 N N . ASP A 1 71 ? 3.866 13.514 -1.452 1.00 77.00 71 ASP A N 1
ATOM 544 C CA . ASP A 1 71 ? 4.963 12.657 -1.871 1.00 77.00 71 ASP A CA 1
ATOM 545 C C . ASP A 1 71 ? 5.465 11.770 -0.722 1.00 77.00 71 ASP A C 1
ATOM 547 O O . ASP A 1 71 ? 5.417 12.114 0.467 1.00 77.00 71 ASP A O 1
ATOM 551 N N . GLY A 1 72 ? 5.996 10.609 -1.107 1.00 75.75 72 GLY A N 1
ATOM 552 C CA . GLY A 1 72 ? 6.589 9.649 -0.179 1.00 75.75 72 GLY A CA 1
ATOM 553 C C . GLY A 1 72 ? 5.578 8.841 0.633 1.00 75.75 72 GLY A C 1
ATOM 554 O O . GLY A 1 72 ? 5.975 8.235 1.625 1.00 75.75 72 GLY A O 1
ATOM 555 N N . THR A 1 73 ? 4.303 8.820 0.235 1.00 79.56 73 THR A N 1
ATOM 556 C CA . THR A 1 73 ? 3.280 7.962 0.844 1.00 79.56 73 THR A CA 1
ATOM 557 C C . THR A 1 73 ? 2.878 6.802 -0.070 1.00 79.56 73 THR A C 1
ATOM 559 O O . THR A 1 73 ? 3.345 6.674 -1.209 1.00 79.56 73 THR A O 1
ATOM 562 N N . SER A 1 74 ? 2.058 5.900 0.464 1.00 86.06 74 SER A N 1
ATOM 563 C CA . SER A 1 74 ? 1.536 4.737 -0.255 1.00 86.06 74 SER A CA 1
ATOM 564 C C . SER A 1 74 ? 0.614 5.155 -1.389 1.00 86.06 74 SER A C 1
ATOM 566 O O . SER A 1 74 ? -0.171 6.081 -1.234 1.00 86.06 74 SER A O 1
ATOM 568 N N . ARG A 1 75 ? 0.664 4.459 -2.529 1.00 89.94 75 ARG A N 1
ATOM 569 C CA . ARG A 1 75 ? -0.209 4.759 -3.674 1.00 89.94 75 ARG A CA 1
ATOM 570 C C . ARG A 1 75 ? -1.660 4.378 -3.366 1.00 89.94 75 ARG A C 1
ATOM 572 O O . ARG A 1 75 ? -1.893 3.493 -2.542 1.00 89.94 75 ARG A O 1
ATOM 579 N N . PRO A 1 76 ? -2.656 4.908 -4.104 1.00 91.00 76 PRO A N 1
ATOM 580 C CA . PRO A 1 76 ? -4.050 4.506 -3.915 1.00 91.00 76 PRO A CA 1
ATOM 581 C C . PRO A 1 76 ? -4.266 2.997 -4.096 1.00 91.00 76 PRO A C 1
ATOM 583 O O . PRO A 1 76 ? -5.089 2.405 -3.407 1.00 91.00 76 PRO A O 1
ATOM 586 N N . THR A 1 77 ? -3.496 2.353 -4.977 1.00 91.88 77 THR A N 1
ATOM 587 C CA . THR A 1 77 ? -3.516 0.894 -5.170 1.00 91.88 77 THR A CA 1
ATOM 588 C C . THR A 1 77 ? -3.001 0.131 -3.954 1.00 91.88 77 THR A C 1
ATOM 590 O O . THR A 1 77 ? -3.546 -0.917 -3.623 1.00 91.88 77 THR A O 1
ATOM 593 N N . ASP A 1 78 ? -1.993 0.669 -3.265 1.00 91.25 78 ASP A N 1
ATOM 594 C CA . ASP A 1 78 ? -1.435 0.068 -2.052 1.00 91.25 78 ASP A CA 1
ATOM 595 C C . ASP A 1 78 ? -2.466 0.160 -0.915 1.00 91.25 78 ASP A C 1
ATOM 597 O O . ASP A 1 78 ? -2.721 -0.816 -0.211 1.00 91.25 78 ASP A O 1
ATOM 601 N N . ILE A 1 79 ? -3.150 1.305 -0.794 1.00 93.25 79 ILE A N 1
ATOM 602 C CA . ILE A 1 79 ? -4.246 1.491 0.168 1.00 93.25 79 ILE A CA 1
ATOM 603 C C . ILE A 1 79 ? -5.446 0.591 -0.160 1.00 93.25 79 ILE A C 1
ATOM 605 O O . ILE A 1 79 ? -6.038 0.002 0.743 1.00 93.25 79 ILE A O 1
ATOM 609 N N . ALA A 1 80 ? -5.799 0.445 -1.439 1.00 93.50 80 ALA A N 1
ATOM 610 C CA . ALA A 1 80 ? -6.862 -0.459 -1.874 1.00 93.50 80 ALA A CA 1
ATOM 611 C C . ALA A 1 80 ? -6.542 -1.922 -1.528 1.00 93.50 80 ALA A C 1
ATOM 613 O O . ALA A 1 80 ? -7.405 -2.617 -0.994 1.00 93.50 80 ALA A O 1
ATOM 614 N N . LEU A 1 81 ? -5.300 -2.366 -1.751 1.00 93.62 81 LEU A N 1
ATOM 615 C CA . LEU A 1 81 ? -4.827 -3.688 -1.335 1.00 93.62 81 LEU A CA 1
ATOM 616 C C . LEU A 1 81 ? -4.964 -3.879 0.182 1.00 93.62 81 LEU A C 1
ATOM 618 O O . LEU A 1 81 ? -5.518 -4.885 0.622 1.00 93.62 81 LEU A O 1
ATOM 622 N N . LEU A 1 82 ? -4.512 -2.911 0.988 1.00 94.06 82 LEU A N 1
ATOM 623 C CA . LEU A 1 82 ? -4.635 -2.980 2.449 1.00 94.06 82 LEU A CA 1
ATOM 624 C C . LEU A 1 82 ? -6.094 -3.079 2.899 1.00 94.06 82 LEU A C 1
ATOM 626 O O . LEU A 1 82 ? -6.411 -3.899 3.757 1.00 94.06 82 LEU A O 1
ATOM 630 N N . ARG A 1 83 ? -6.992 -2.294 2.296 1.00 94.62 83 ARG A N 1
ATOM 631 C CA . ARG A 1 83 ? -8.429 -2.364 2.583 1.00 94.62 83 ARG A CA 1
ATOM 632 C C . ARG A 1 83 ? -9.038 -3.710 2.195 1.00 94.62 83 ARG A C 1
ATOM 634 O O . ARG A 1 83 ? -9.795 -4.267 2.983 1.00 94.62 83 ARG A O 1
ATOM 641 N N . GLY A 1 84 ? -8.679 -4.256 1.033 1.00 94.44 84 GLY A N 1
ATOM 642 C CA . GLY A 1 84 ? -9.133 -5.580 0.601 1.00 94.44 84 GLY A CA 1
ATOM 643 C C . GLY A 1 84 ? -8.660 -6.693 1.536 1.00 94.44 84 GLY A C 1
ATOM 644 O O . GLY A 1 84 ? -9.422 -7.582 1.896 1.00 94.44 84 GLY A O 1
ATOM 645 N N . LEU A 1 85 ? -7.416 -6.624 2.010 1.00 93.81 85 LEU A N 1
ATOM 646 C CA . LEU A 1 85 ? -6.915 -7.572 3.006 1.00 93.81 85 LEU A CA 1
ATOM 647 C C . LEU A 1 85 ? -7.599 -7.397 4.370 1.00 93.81 85 LEU A C 1
ATOM 649 O O . LEU A 1 85 ? -7.903 -8.394 5.027 1.00 93.81 85 LEU A O 1
ATOM 653 N N . ALA A 1 86 ? -7.859 -6.155 4.777 1.00 94.69 86 ALA A N 1
ATOM 654 C CA . ALA A 1 86 ? -8.506 -5.827 6.043 1.00 94.69 86 ALA A CA 1
ATOM 655 C C . ALA A 1 86 ? -9.999 -6.180 6.079 1.00 94.69 86 ALA A C 1
ATOM 657 O O . ALA A 1 86 ? -10.514 -6.492 7.143 1.00 94.69 86 ALA A O 1
ATOM 658 N N . SER A 1 87 ? -10.693 -6.185 4.937 1.00 92.81 87 SER A N 1
ATOM 659 C CA . SER A 1 87 ? -12.109 -6.571 4.867 1.00 92.81 87 SER A CA 1
ATOM 660 C C . SER A 1 87 ? -12.343 -8.073 5.060 1.00 92.81 87 SER A C 1
ATOM 662 O O . SER A 1 87 ? -13.486 -8.515 5.205 1.00 92.81 87 SER A O 1
ATOM 664 N N . ARG A 1 88 ? -11.278 -8.884 5.053 1.00 91.81 88 ARG A N 1
ATOM 665 C CA . ARG A 1 88 ? -11.378 -10.324 5.288 1.00 91.81 88 ARG A CA 1
ATOM 666 C C . ARG A 1 88 ? -11.865 -10.577 6.718 1.00 91.81 88 ARG A C 1
ATOM 668 O O . ARG A 1 88 ? -11.254 -10.054 7.645 1.00 91.81 88 ARG A O 1
ATOM 675 N N . PRO A 1 89 ? -12.832 -11.488 6.940 1.00 89.50 89 PRO A N 1
ATOM 676 C CA . PRO A 1 89 ? -13.352 -11.780 8.283 1.00 89.50 89 PRO A CA 1
ATOM 677 C C . PRO A 1 89 ? -12.292 -12.217 9.307 1.00 89.50 89 PRO A C 1
ATOM 679 O O . PRO A 1 89 ? -12.491 -12.096 10.511 1.00 89.50 89 PRO A O 1
ATOM 682 N N . SER A 1 90 ? -11.159 -12.752 8.839 1.00 92.62 90 SER A N 1
ATOM 683 C CA . SER A 1 90 ? -10.031 -13.154 9.684 1.00 92.62 90 SER A CA 1
ATOM 684 C C . SER A 1 90 ? -9.165 -11.982 10.165 1.00 92.62 90 SER A C 1
ATOM 686 O O . SER A 1 90 ? -8.367 -12.160 11.084 1.00 92.62 90 SER A O 1
ATOM 688 N N . CYS A 1 91 ? -9.258 -10.810 9.534 1.00 94.75 91 CYS A N 1
ATOM 689 C CA . CYS A 1 91 ? -8.490 -9.632 9.914 1.00 94.75 91 CYS A CA 1
ATOM 690 C C . CYS A 1 91 ? -9.269 -8.831 10.961 1.00 94.75 91 CYS A C 1
ATOM 692 O O . CYS A 1 91 ? -10.273 -8.203 10.658 1.00 94.75 91 CYS A O 1
ATOM 694 N N . ARG A 1 92 ? -8.805 -8.864 12.212 1.00 96.31 92 ARG A N 1
ATOM 695 C CA . ARG A 1 92 ? -9.434 -8.115 13.317 1.00 96.31 92 ARG A CA 1
ATOM 696 C C . ARG A 1 92 ? -8.631 -6.901 13.753 1.00 96.31 92 ARG A C 1
ATOM 698 O O . ARG A 1 92 ? -9.166 -6.019 14.409 1.00 96.31 92 ARG A O 1
ATOM 705 N N . ARG A 1 93 ? -7.337 -6.884 13.433 1.00 97.38 93 ARG A N 1
ATOM 706 C CA . ARG A 1 93 ? -6.377 -5.922 13.968 1.00 97.38 93 ARG A CA 1
ATOM 707 C C . ARG A 1 93 ? -5.433 -5.441 12.887 1.00 97.38 93 ARG A C 1
ATOM 709 O O . ARG A 1 93 ? -4.945 -6.250 12.098 1.00 97.38 93 ARG A O 1
ATOM 716 N N . TYR A 1 94 ? -5.145 -4.149 12.904 1.00 96.00 94 TYR A N 1
ATOM 717 C CA . TYR A 1 94 ? -4.217 -3.509 11.984 1.00 96.00 94 TYR A CA 1
ATOM 718 C C . TYR A 1 94 ? -3.193 -2.669 12.746 1.00 96.00 94 TYR A C 1
ATOM 720 O O . TYR A 1 94 ? -3.522 -1.992 13.719 1.00 96.00 94 TYR A O 1
ATOM 728 N N . ILE A 1 95 ? -1.942 -2.715 12.298 1.00 94.62 95 ILE A N 1
ATOM 729 C CA . ILE A 1 95 ? -0.867 -1.898 12.848 1.00 94.62 95 ILE A CA 1
ATOM 730 C C . ILE A 1 95 ? -0.099 -1.228 11.713 1.00 94.62 95 ILE A C 1
ATOM 732 O O . ILE A 1 95 ? 0.360 -1.882 10.778 1.00 94.62 95 ILE A O 1
ATOM 736 N N . GLU A 1 96 ? 0.024 0.0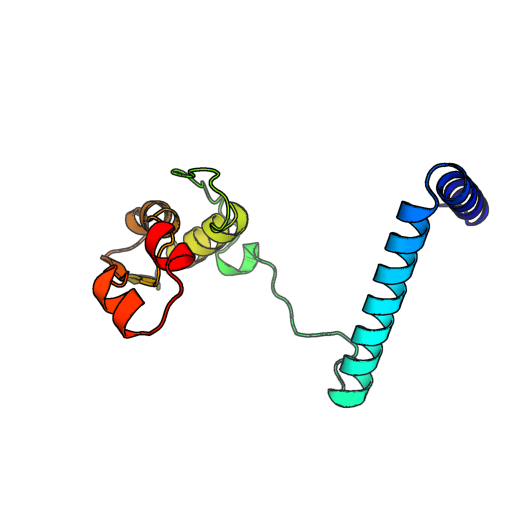88 11.806 1.00 91.62 96 GLU A N 1
ATOM 737 C CA . GLU A 1 96 ? 0.845 0.920 10.939 1.00 91.62 96 GLU A CA 1
ATOM 738 C C . GLU A 1 96 ? 2.162 1.223 11.658 1.00 91.62 96 GLU A C 1
ATOM 740 O O . GLU A 1 96 ? 2.159 1.674 12.805 1.00 91.62 96 GLU A O 1
ATOM 745 N N . PHE A 1 97 ? 3.288 0.974 10.986 1.00 87.44 97 PHE A N 1
ATOM 746 C CA . PHE A 1 97 ? 4.611 1.342 11.481 1.00 87.44 97 PHE A CA 1
ATOM 747 C C . PHE A 1 97 ? 5.203 2.469 10.646 1.00 87.44 97 PHE A C 1
ATOM 749 O O . PHE A 1 97 ? 5.290 2.383 9.419 1.00 87.44 97 PHE A O 1
ATOM 756 N N . GLY A 1 98 ? 5.712 3.480 11.341 1.00 76.06 98 GLY A N 1
ATOM 757 C CA . GLY A 1 98 ? 6.372 4.618 10.724 1.00 76.06 98 GLY A CA 1
ATOM 758 C C . GLY A 1 98 ? 5.394 5.710 10.318 1.00 76.06 98 GLY A C 1
ATOM 759 O O . GLY A 1 98 ? 4.225 5.717 10.694 1.00 76.06 98 GLY A O 1
ATOM 760 N N . THR A 1 99 ? 5.905 6.684 9.577 1.00 67.75 99 THR A N 1
ATOM 761 C CA . THR A 1 99 ? 5.208 7.949 9.368 1.00 67.75 99 THR A CA 1
ATOM 762 C C . THR A 1 99 ? 4.393 7.957 8.084 1.00 67.75 99 THR A C 1
ATOM 764 O O . THR A 1 99 ? 4.600 8.778 7.197 1.00 67.75 99 THR A O 1
ATOM 767 N N . TRP A 1 100 ? 3.420 7.049 7.981 1.00 65.94 100 TRP A N 1
ATOM 768 C CA . TRP A 1 100 ? 2.471 7.041 6.856 1.00 65.94 100 TRP A CA 1
ATOM 769 C C . TRP A 1 100 ? 1.370 8.096 7.039 1.00 65.94 100 TRP A C 1
ATOM 771 O O . TRP A 1 100 ? 0.349 8.080 6.350 1.00 65.94 100 TRP A O 1
ATOM 781 N N . ARG A 1 101 ? 1.587 9.031 7.979 1.00 77.81 101 ARG A N 1
ATOM 782 C CA . ARG A 1 101 ? 0.735 10.187 8.279 1.00 77.81 101 ARG A CA 1
ATOM 783 C C . ARG A 1 101 ? -0.720 9.789 8.559 1.00 77.81 101 ARG A C 1
ATOM 785 O O . ARG A 1 101 ? -1.618 10.616 8.445 1.00 77.81 101 ARG A O 1
ATOM 792 N N . GLY A 1 102 ? -0.939 8.522 8.927 1.00 86.06 102 GLY A N 1
ATOM 793 C CA . GLY A 1 102 ? -2.244 7.938 9.186 1.00 86.06 102 GLY A CA 1
ATOM 794 C C . GLY A 1 102 ? -3.109 7.696 7.947 1.00 86.06 102 GLY A C 1
ATOM 795 O O . GLY A 1 102 ? -4.293 7.424 8.119 1.00 86.06 102 GLY A O 1
ATOM 796 N N . GLU A 1 103 ? -2.593 7.786 6.714 1.00 89.88 103 GLU A N 1
ATOM 797 C CA . GLU A 1 103 ? -3.414 7.561 5.511 1.00 89.88 103 GLU A CA 1
ATOM 798 C C . GLU A 1 103 ? -3.920 6.120 5.428 1.00 89.88 103 GLU A C 1
ATOM 800 O O . GLU A 1 103 ? -5.115 5.883 5.226 1.00 89.88 103 GLU A O 1
ATOM 805 N N . SER A 1 104 ? -3.030 5.144 5.618 1.00 92.12 104 SER A N 1
ATOM 806 C CA . SER A 1 104 ? -3.421 3.736 5.671 1.00 92.12 104 SER A CA 1
ATOM 807 C C . SER A 1 104 ? -4.291 3.441 6.882 1.00 92.12 104 SER A C 1
ATOM 809 O O . SER A 1 104 ? -5.338 2.816 6.716 1.00 92.12 104 SER A O 1
ATOM 811 N N . LEU A 1 105 ? -3.936 3.955 8.065 1.00 93.25 105 LEU A N 1
ATOM 812 C CA . LEU A 1 105 ? -4.742 3.807 9.272 1.00 93.25 105 LEU A CA 1
ATOM 813 C C . LEU A 1 105 ? -6.170 4.327 9.072 1.00 93.25 105 LEU A C 1
ATOM 815 O O . LEU A 1 105 ? -7.119 3.601 9.346 1.00 93.25 105 LEU A O 1
ATOM 819 N N . ALA A 1 106 ? -6.345 5.540 8.543 1.00 93.50 106 ALA A N 1
ATOM 820 C CA . ALA A 1 106 ? -7.660 6.139 8.315 1.00 93.50 106 ALA A CA 1
ATOM 821 C C . ALA A 1 106 ? -8.508 5.330 7.322 1.00 93.50 106 ALA A C 1
ATOM 823 O O . ALA A 1 106 ? -9.732 5.268 7.447 1.00 93.50 106 ALA A O 1
ATOM 824 N N . ASN A 1 107 ? -7.866 4.691 6.343 1.00 94.62 107 ASN A N 1
ATOM 825 C CA . ASN A 1 107 ? -8.544 3.835 5.378 1.00 94.62 107 ASN A CA 1
ATOM 826 C C . ASN A 1 107 ? -8.856 2.438 5.925 1.00 94.62 107 ASN A C 1
ATOM 828 O O . ASN A 1 107 ? -9.837 1.844 5.486 1.00 94.62 107 ASN A O 1
ATOM 832 N N . VAL A 1 108 ? -8.057 1.894 6.839 1.00 95.31 108 VAL A N 1
ATOM 833 C CA . VAL A 1 108 ? -8.223 0.524 7.348 1.00 95.31 108 VAL A CA 1
ATOM 834 C C . VAL A 1 108 ? -9.045 0.473 8.634 1.00 95.31 108 VAL A C 1
ATOM 836 O O . VAL A 1 108 ? -9.812 -0.468 8.810 1.00 95.31 108 VAL A O 1
ATOM 839 N N . ALA A 1 109 ? -8.955 1.486 9.497 1.00 95.69 109 ALA A N 1
ATOM 840 C CA . ALA A 1 109 ? -9.635 1.526 10.793 1.00 95.69 109 ALA A CA 1
ATOM 841 C C . ALA A 1 109 ? -11.146 1.213 10.738 1.00 95.69 109 ALA A C 1
ATOM 843 O O . ALA A 1 109 ? -11.613 0.503 11.622 1.00 95.69 109 ALA A O 1
ATOM 844 N N . PRO A 1 110 ? -11.922 1.633 9.715 1.00 95.31 110 PRO A N 1
ATOM 845 C CA . PRO A 1 110 ? -13.343 1.278 9.626 1.00 95.31 110 PRO A CA 1
ATOM 846 C C . PRO A 1 110 ? -13.635 -0.202 9.327 1.00 95.31 110 PRO A C 1
ATOM 848 O O . PRO A 1 110 ? -14.797 -0.598 9.337 1.00 95.31 110 PRO A O 1
ATOM 851 N N . LEU A 1 111 ? -12.620 -0.994 8.968 1.00 95.25 111 LEU A N 1
ATOM 852 C CA . LEU A 1 111 ? -12.762 -2.383 8.517 1.00 95.25 111 LEU A CA 1
ATOM 853 C C . LEU A 1 111 ? -12.352 -3.405 9.584 1.00 95.25 111 LEU A C 1
ATOM 855 O O . LEU A 1 111 ? -12.600 -4.592 9.403 1.00 95.25 111 LEU A O 1
ATOM 859 N N . VAL A 1 112 ? -11.717 -2.959 10.668 1.00 97.00 112 VAL A N 1
ATOM 860 C CA . VAL A 1 112 ? -11.126 -3.819 11.699 1.00 97.00 112 VAL A CA 1
ATOM 861 C C . VAL A 1 112 ? -11.627 -3.423 13.086 1.00 97.00 112 VAL A C 1
ATOM 863 O O . VAL A 1 112 ? -12.139 -2.325 13.280 1.00 97.00 112 VAL A O 1
ATOM 866 N N . GLU A 1 113 ? -11.485 -4.318 14.062 1.00 97.81 113 GLU A N 1
ATOM 867 C CA . GLU A 1 113 ? -11.907 -4.067 15.446 1.00 97.81 113 GLU A CA 1
ATOM 868 C C . GLU A 1 113 ? -10.938 -3.107 16.153 1.00 97.81 113 GLU A C 1
ATOM 870 O O . GLU A 1 113 ? -11.365 -2.231 16.902 1.00 97.81 113 GLU A O 1
ATOM 875 N N . GLU A 1 114 ? -9.634 -3.245 15.890 1.00 97.50 114 GLU A N 1
ATOM 876 C CA . GLU A 1 114 ? -8.595 -2.414 16.502 1.00 97.50 114 GLU A CA 1
ATOM 877 C C . GLU A 1 114 ? -7.554 -1.987 15.459 1.00 97.50 114 GLU A C 1
ATOM 879 O O . GLU A 1 114 ? -7.087 -2.791 14.645 1.00 97.50 114 GLU A O 1
ATOM 884 N N . ALA A 1 115 ? -7.163 -0.714 15.491 1.00 95.75 115 ALA A N 1
ATOM 885 C CA . ALA A 1 115 ? -6.149 -0.166 14.603 1.00 95.75 115 ALA A CA 1
ATOM 886 C C . ALA A 1 115 ? -5.199 0.747 15.383 1.00 95.75 115 ALA A C 1
ATOM 888 O O . ALA A 1 115 ? -5.645 1.659 16.080 1.00 95.75 115 ALA A O 1
ATOM 889 N N . TRP A 1 116 ? -3.893 0.528 15.238 1.00 94.94 116 TRP A N 1
ATOM 890 C CA . TRP A 1 116 ? -2.865 1.352 15.876 1.00 94.94 116 TRP A CA 1
ATOM 891 C C . TRP A 1 116 ? -1.880 1.889 14.853 1.00 94.94 116 TRP A C 1
ATOM 893 O O . TRP A 1 116 ? -1.502 1.185 13.920 1.00 94.94 116 TRP A O 1
ATOM 903 N N . ALA A 1 117 ? -1.412 3.113 15.069 1.00 91.81 117 ALA A N 1
ATOM 904 C CA . ALA A 1 117 ? -0.226 3.633 14.410 1.00 91.81 117 ALA A CA 1
ATOM 905 C C . ALA A 1 117 ? 0.872 3.819 15.450 1.00 91.81 117 ALA A C 1
ATOM 907 O O . ALA A 1 117 ? 0.647 4.420 16.503 1.00 91.81 117 ALA A O 1
ATOM 908 N N . ILE A 1 118 ? 2.049 3.277 15.153 1.00 90.50 118 ILE A N 1
ATOM 909 C CA . ILE A 1 118 ? 3.238 3.411 15.983 1.00 90.50 118 ILE A CA 1
ATOM 910 C C . ILE A 1 118 ? 4.300 4.151 15.183 1.00 90.50 118 ILE A C 1
ATOM 912 O O . ILE A 1 118 ? 4.785 3.684 14.149 1.00 90.50 118 ILE A O 1
ATOM 916 N N . SER A 1 119 ? 4.698 5.298 15.712 1.00 87.88 119 SER A N 1
ATOM 917 C CA . SER A 1 119 ? 5.737 6.157 15.162 1.00 87.88 119 SER A CA 1
ATOM 918 C C . SER A 1 119 ? 6.708 6.570 16.264 1.00 87.88 119 SER A C 1
ATOM 920 O O . SER A 1 119 ? 6.360 6.631 17.445 1.00 87.88 119 SER A O 1
ATOM 922 N N . PHE A 1 120 ? 7.958 6.809 15.875 1.00 88.62 120 PHE A N 1
ATOM 923 C CA . PHE A 1 120 ? 8.963 7.339 16.787 1.00 88.62 120 PHE A CA 1
ATOM 924 C C . PHE A 1 120 ? 8.746 8.831 17.013 1.00 88.62 120 PHE A C 1
ATOM 926 O O . PHE A 1 120 ? 8.363 9.558 16.097 1.00 88.62 120 PHE A O 1
ATOM 933 N N . SER A 1 121 ? 9.048 9.299 18.224 1.00 89.00 121 SER A N 1
ATOM 934 C CA . SER A 1 121 ? 9.195 10.732 18.465 1.00 89.00 121 SER A CA 1
ATOM 935 C C . SER A 1 121 ? 10.430 11.269 17.739 1.00 89.00 121 SER A C 1
ATOM 937 O O . SER A 1 121 ? 11.382 10.531 17.470 1.00 89.00 121 SER A O 1
ATOM 939 N N . ALA A 1 122 ? 10.457 12.577 17.480 1.00 90.38 122 ALA A N 1
ATOM 940 C C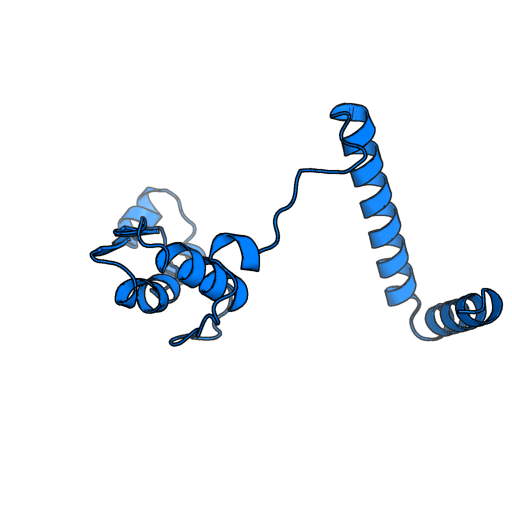A . ALA A 1 122 ? 11.626 13.231 16.895 1.00 90.38 122 ALA A CA 1
ATOM 941 C C . ALA A 1 122 ? 12.916 12.931 17.682 1.00 90.38 122 ALA A C 1
ATOM 943 O O . ALA A 1 122 ? 13.966 12.697 17.089 1.00 90.38 122 ALA A O 1
ATOM 944 N N . ASP A 1 123 ? 12.834 12.866 19.012 1.00 94.25 123 ASP A N 1
ATOM 945 C CA . ASP A 1 123 ? 13.985 12.557 19.864 1.00 94.25 123 ASP A CA 1
ATOM 946 C C . ASP A 1 123 ? 14.433 11.102 19.722 1.00 94.25 123 ASP A C 1
ATOM 948 O O . ASP A 1 123 ? 15.626 10.851 19.576 1.00 94.25 123 ASP A O 1
ATOM 952 N N . GLN A 1 124 ? 13.499 10.147 19.666 1.00 93.50 124 GLN A N 1
ATOM 953 C CA . GLN A 1 124 ? 13.821 8.740 19.401 1.00 93.50 124 GLN A CA 1
ATOM 954 C C . GLN A 1 124 ? 14.474 8.563 18.025 1.00 93.50 124 GLN A C 1
ATOM 956 O O . GLN A 1 124 ? 15.453 7.827 17.901 1.00 93.50 124 GLN A O 1
ATOM 961 N N . MET A 1 125 ? 13.981 9.270 17.003 1.00 92.56 125 MET A N 1
ATOM 962 C CA . MET A 1 125 ? 14.575 9.260 15.664 1.00 92.56 125 MET A CA 1
ATOM 963 C C . MET A 1 125 ? 16.007 9.812 15.679 1.00 92.56 125 MET A C 1
ATOM 965 O O . MET A 1 125 ? 16.909 9.191 15.113 1.00 92.56 125 MET A O 1
ATOM 969 N N . ARG A 1 126 ? 16.246 10.938 16.368 1.00 94.81 126 ARG A N 1
ATOM 970 C CA . ARG A 1 126 ? 17.592 11.515 16.528 1.00 94.81 126 ARG A CA 1
ATOM 971 C C . ARG A 1 126 ? 18.527 10.579 17.285 1.00 94.81 126 ARG A C 1
ATOM 973 O O . ARG A 1 126 ? 19.651 10.362 16.845 1.00 94.81 126 ARG A O 1
ATOM 980 N N . SER A 1 127 ? 18.067 9.987 18.388 1.00 96.31 127 SER A N 1
ATOM 981 C CA . SER A 1 127 ? 18.847 9.014 19.162 1.00 96.31 127 SER A CA 1
ATOM 982 C C . SER A 1 127 ? 19.186 7.756 18.357 1.00 96.31 127 SER A C 1
ATOM 984 O O . SER A 1 127 ? 20.243 7.171 18.572 1.00 96.31 127 SER A O 1
ATOM 986 N N . ALA A 1 128 ? 18.338 7.368 17.401 1.00 93.44 128 ALA A N 1
ATOM 987 C CA . ALA A 1 128 ? 18.597 6.275 16.466 1.00 93.44 128 ALA A CA 1
ATOM 988 C C . ALA A 1 128 ? 19.539 6.656 15.301 1.00 93.44 128 ALA A C 1
ATOM 990 O O . ALA A 1 128 ? 19.804 5.826 14.434 1.00 93.44 128 ALA A O 1
ATOM 991 N N . GLY A 1 129 ? 20.044 7.896 15.258 1.00 95.56 129 GLY A N 1
ATOM 992 C CA . GLY A 1 129 ? 20.958 8.370 14.217 1.00 95.56 129 GLY A CA 1
ATOM 993 C C . GLY A 1 129 ? 20.278 8.702 12.886 1.00 95.56 129 GLY A C 1
ATOM 994 O O . GLY A 1 129 ? 20.948 8.735 11.852 1.00 95.56 129 GLY A O 1
ATOM 995 N N . MET A 1 130 ? 18.961 8.935 12.879 1.00 91.75 130 MET A N 1
ATOM 996 C CA . MET A 1 130 ? 18.257 9.344 11.662 1.00 91.75 130 MET A CA 1
ATOM 997 C C . MET A 1 130 ? 18.647 10.773 11.245 1.00 91.75 130 MET A C 1
ATOM 999 O O . MET A 1 130 ? 18.848 11.634 12.103 1.00 91.75 130 MET A O 1
ATOM 1003 N N . PRO A 1 131 ? 18.730 11.063 9.933 1.00 92.25 131 PRO A N 1
ATOM 1004 C CA . PRO A 1 131 ? 19.050 12.402 9.453 1.00 92.25 131 PRO A CA 1
ATOM 1005 C C . PRO A 1 131 ? 17.914 13.385 9.759 1.00 92.25 131 PRO A C 1
ATOM 1007 O O . PRO A 1 131 ? 16.737 13.034 9.694 1.00 92.25 131 PRO A O 1
ATOM 1010 N N . GLU A 1 132 ? 18.248 14.655 9.997 1.00 91.88 132 GLU A N 1
ATOM 1011 C CA . GLU A 1 132 ? 17.252 15.668 10.384 1.00 91.88 132 GLU A CA 1
ATOM 1012 C C . GLU A 1 132 ? 16.198 15.931 9.292 1.00 91.88 132 GLU A C 1
ATOM 1014 O O . GLU A 1 132 ? 15.090 16.378 9.581 1.00 91.88 132 GLU A O 1
ATOM 1019 N N . SER A 1 133 ? 16.502 15.613 8.030 1.00 88.31 133 SER A N 1
ATOM 1020 C CA . SER A 1 133 ? 15.511 15.612 6.948 1.00 88.31 133 SER A CA 1
ATOM 1021 C C . SER A 1 133 ? 14.408 14.573 7.165 1.00 88.31 133 SER A C 1
ATOM 1023 O O . SER A 1 133 ? 13.248 14.873 6.905 1.00 88.31 133 SER A O 1
ATOM 1025 N N . ALA A 1 134 ? 14.744 13.385 7.676 1.00 82.56 134 ALA A N 1
ATOM 1026 C CA . ALA A 1 134 ? 13.766 12.359 8.025 1.00 82.56 134 ALA A CA 1
ATOM 1027 C C . ALA A 1 134 ? 12.960 12.767 9.265 1.00 82.56 134 ALA A C 1
ATOM 1029 O O . ALA A 1 134 ? 11.746 12.604 9.273 1.00 82.56 134 ALA A O 1
ATOM 1030 N N . VAL A 1 135 ? 13.613 13.366 10.269 1.00 86.69 135 VAL A N 1
ATOM 1031 C CA . VAL A 1 135 ? 12.954 13.865 11.492 1.00 86.69 135 VAL A CA 1
ATOM 1032 C C . VAL A 1 135 ? 11.930 14.960 11.179 1.00 86.69 135 VAL A C 1
ATOM 1034 O O . VAL A 1 135 ? 10.854 14.971 11.760 1.00 86.69 135 VAL A O 1
ATOM 1037 N N . LYS A 1 136 ? 12.234 15.865 10.241 1.00 82.50 136 LYS A N 1
ATOM 1038 C CA . LYS A 1 136 ? 11.310 16.930 9.803 1.00 82.50 136 LYS A CA 1
ATOM 1039 C C . LYS A 1 136 ? 10.183 16.445 8.893 1.00 82.50 136 LYS A C 1
ATOM 1041 O O . LYS A 1 136 ? 9.189 17.147 8.747 1.00 82.50 136 LYS A O 1
ATOM 1046 N N . ALA A 1 137 ? 10.387 15.324 8.206 1.00 74.12 137 ALA A N 1
ATOM 1047 C CA . ALA A 1 137 ? 9.393 14.747 7.308 1.00 74.12 137 ALA A CA 1
ATOM 1048 C C . ALA A 1 137 ? 8.377 13.858 8.044 1.00 74.12 137 ALA A C 1
ATOM 1050 O O . ALA A 1 137 ? 7.346 13.523 7.448 1.00 74.12 137 ALA A O 1
ATOM 1051 N N . ALA A 1 138 ? 8.691 13.464 9.282 1.00 69.06 138 ALA A N 1
ATOM 1052 C CA . ALA A 1 138 ? 7.812 12.728 10.181 1.00 69.06 138 ALA A CA 1
ATOM 1053 C C . ALA A 1 138 ? 6.692 13.614 10.756 1.00 69.06 138 ALA A C 1
ATOM 1055 O O . ALA A 1 138 ? 6.904 14.837 10.888 1.00 69.06 138 ALA A O 1
#

Sequence (138 aa):
MSRVRAAIDLARLGLRSPGRLLKGLYHLSTIESCRHHVVTHFGSAEGLPQVDLLDLWGGGEQRVGSYSFLDGTSRPTDIALLRGLASRPSCRRYIEFGTWRGESLANVAPLVEEAWAISFSADQMRSAGMPESAVKAA